Protein AF-A0A7C3GY02-F1 (afdb_monomer_lite)

pLDDT: mean 77.87, std 22.03, range [31.94, 98.12]

Sequence (110 aa):
MNNIITELSRPVRRRLKKVVQFNTDGNYRRRAEAILLLNEGYSRKQVSQLLSASRTSIRKWVQHFEQFGESALVPESRGEHPIVSMKQFVPSYWNLFRKIRKNLGGLAQD

Foldseek 3Di:
DPQCLLVPDPVLLVVLVCCLVPPPDPQLNLLSVLSNCVNVVDDLVRSCVVSVHDSVVSVVSSVQCVVPNSVSSDDDPVPDDPPPPPPVDDDPPPVVVVVVVVPPPPPDDD

Secondary structure (DSSP, 8-state):
---TTTT--HHHHHHHHHHHHH-S-HHHHHHHHHHHHHHTT--HHHHHHHTT--HHHHHHHHHHHHHHGGGGGSPPPTT--TTS-TTSS--SHHHHHHHHHHHSS-SS--

Radius of gyration: 16.84 Å; chains: 1; bounding box: 43×35×41 Å

Structure (mmCIF, N/CA/C/O backbone):
data_AF-A0A7C3GY02-F1
#
_entry.id   AF-A0A7C3GY02-F1
#
loop_
_atom_site.group_PDB
_atom_site.id
_atom_site.type_symbol
_atom_site.label_atom_id
_atom_site.label_alt_id
_atom_site.label_comp_id
_atom_site.label_asym_id
_atom_site.label_entity_id
_atom_site.label_seq_id
_atom_site.pdbx_PDB_ins_code
_atom_site.Cartn_x
_atom_site.Cartn_y
_atom_site.Cartn_z
_atom_site.occupancy
_atom_site.B_iso_or_equiv
_atom_site.auth_seq_id
_atom_site.auth_comp_id
_atom_site.auth_asym_id
_atom_site.auth_atom_id
_atom_site.pdbx_PDB_model_num
ATOM 1 N N . MET A 1 1 ? 5.469 16.749 7.751 1.00 42.03 1 MET A N 1
ATOM 2 C CA . MET A 1 1 ? 5.959 15.558 7.022 1.00 42.03 1 MET A CA 1
ATOM 3 C C . MET A 1 1 ? 5.226 15.520 5.697 1.00 42.03 1 MET A C 1
ATOM 5 O O . MET A 1 1 ? 4.012 15.364 5.719 1.00 42.03 1 MET A O 1
ATOM 9 N N . ASN A 1 2 ? 5.932 15.747 4.589 1.00 42.59 2 ASN A N 1
ATOM 10 C CA . ASN A 1 2 ? 5.346 15.736 3.247 1.00 42.59 2 ASN A CA 1
ATOM 11 C C . ASN A 1 2 ? 4.902 14.308 2.942 1.00 42.59 2 ASN A C 1
ATOM 13 O O . ASN A 1 2 ? 5.719 13.412 2.747 1.00 42.59 2 ASN A O 1
ATOM 17 N N . ASN A 1 3 ? 3.603 14.078 3.042 1.00 61.62 3 ASN A N 1
ATOM 18 C CA . ASN A 1 3 ? 3.023 12.751 3.038 1.00 61.62 3 ASN A CA 1
ATOM 19 C C . ASN A 1 3 ? 2.744 12.439 1.560 1.00 61.62 3 ASN A C 1
ATOM 21 O O . ASN A 1 3 ? 1.702 12.799 1.037 1.00 61.62 3 ASN A O 1
ATOM 25 N N . ILE A 1 4 ? 3.695 11.840 0.834 1.00 69.25 4 ILE A N 1
ATOM 26 C CA . ILE A 1 4 ? 3.547 11.530 -0.613 1.00 69.25 4 ILE A CA 1
ATOM 27 C C . ILE A 1 4 ? 2.240 10.759 -0.880 1.00 69.25 4 ILE A C 1
ATOM 29 O O . ILE A 1 4 ? 1.605 10.889 -1.924 1.00 69.25 4 ILE A O 1
ATOM 33 N N . ILE A 1 5 ? 1.797 9.995 0.118 1.00 77.19 5 ILE A N 1
ATOM 34 C CA . ILE A 1 5 ? 0.529 9.279 0.116 1.00 77.19 5 ILE A CA 1
ATOM 35 C C . ILE A 1 5 ? -0.686 10.210 0.238 1.00 77.19 5 ILE A C 1
ATOM 37 O O . ILE A 1 5 ? -1.740 9.850 -0.255 1.00 77.19 5 ILE A O 1
ATOM 41 N N . THR A 1 6 ? -0.623 11.400 0.832 1.00 79.12 6 THR A N 1
ATOM 42 C CA . THR A 1 6 ? -1.767 12.337 0.805 1.00 79.12 6 THR A CA 1
ATOM 43 C C . THR A 1 6 ? -1.930 12.989 -0.565 1.00 79.12 6 THR A C 1
ATOM 45 O O . THR A 1 6 ? -3.054 13.249 -0.983 1.00 79.12 6 THR A O 1
ATOM 48 N N . GLU A 1 7 ? -0.839 13.158 -1.315 1.00 86.69 7 GLU A N 1
ATOM 49 C CA . GLU A 1 7 ? -0.819 13.823 -2.627 1.00 86.69 7 GLU A CA 1
ATOM 50 C C . GLU A 1 7 ? -0.591 12.852 -3.797 1.00 86.69 7 GLU A C 1
ATOM 52 O O . GLU A 1 7 ? 0.073 13.159 -4.788 1.00 86.69 7 GLU A O 1
ATOM 57 N N . LEU A 1 8 ? -1.171 11.651 -3.721 1.00 88.00 8 LEU A N 1
ATOM 58 C CA . LEU A 1 8 ? -1.122 10.697 -4.830 1.00 88.00 8 LEU A CA 1
ATOM 59 C C . LEU A 1 8 ? -1.717 11.287 -6.111 1.00 88.00 8 LEU A C 1
ATOM 61 O O . LEU A 1 8 ? -2.924 11.554 -6.200 1.00 88.00 8 LEU A O 1
ATOM 65 N N . SER A 1 9 ? -0.868 11.401 -7.135 1.00 90.94 9 SER A N 1
ATOM 66 C CA . SER A 1 9 ? -1.271 11.883 -8.453 1.00 90.94 9 SER A CA 1
ATOM 67 C C . SER A 1 9 ? -2.386 11.016 -9.053 1.00 90.94 9 SER A C 1
ATOM 69 O O . SER A 1 9 ? -2.450 9.794 -8.859 1.00 90.94 9 SER A O 1
ATOM 71 N N . ARG A 1 10 ? -3.283 11.646 -9.827 1.00 93.19 10 ARG A N 1
ATOM 72 C CA . ARG A 1 10 ? -4.409 10.957 -10.490 1.00 93.19 10 ARG A CA 1
ATOM 73 C C . ARG A 1 10 ? -3.963 9.727 -11.306 1.00 93.19 10 ARG A C 1
ATOM 75 O O . ARG A 1 10 ? -4.636 8.698 -11.196 1.00 93.19 10 ARG A O 1
ATOM 82 N N . PRO A 1 11 ? -2.854 9.763 -12.082 1.00 94.31 11 PRO A N 1
ATOM 83 C CA . PRO A 1 11 ? -2.388 8.594 -12.829 1.00 94.31 11 PRO A CA 1
ATOM 84 C C . PRO A 1 11 ? -1.991 7.415 -11.937 1.00 94.31 11 PRO A C 1
ATOM 86 O O . PRO A 1 11 ? -2.389 6.287 -12.232 1.00 94.31 11 PRO A O 1
ATOM 89 N N . VAL A 1 12 ? -1.262 7.676 -10.847 1.00 94.06 12 VAL A N 1
ATOM 90 C CA . VAL A 1 12 ? -0.815 6.644 -9.897 1.00 94.06 12 VAL A CA 1
ATOM 91 C C . VAL A 1 12 ? -2.022 6.010 -9.215 1.00 94.06 12 VAL A C 1
ATOM 93 O O . VAL A 1 12 ? -2.193 4.793 -9.242 1.00 94.06 12 VAL A O 1
ATOM 96 N N . ARG A 1 13 ? -2.943 6.835 -8.705 1.00 96.06 13 ARG A N 1
ATOM 97 C CA . ARG A 1 13 ? -4.186 6.357 -8.084 1.00 96.06 13 ARG A CA 1
ATOM 98 C C . ARG A 1 13 ? -4.989 5.457 -9.028 1.00 96.06 13 ARG A C 1
ATOM 100 O O . ARG A 1 13 ? -5.480 4.410 -8.614 1.00 96.06 13 ARG A O 1
ATOM 107 N N . ARG A 1 14 ? -5.106 5.834 -10.308 1.00 96.81 14 ARG A N 1
ATOM 108 C CA . ARG A 1 14 ? -5.807 5.031 -11.326 1.00 96.81 14 ARG A CA 1
ATOM 109 C C . ARG A 1 14 ? -5.142 3.670 -11.545 1.00 96.81 14 ARG A C 1
ATOM 111 O O . ARG A 1 14 ? -5.848 2.673 -11.679 1.00 96.81 14 ARG A O 1
ATOM 118 N N . ARG A 1 15 ? -3.810 3.617 -11.596 1.00 97.06 15 ARG A N 1
ATOM 119 C CA . ARG A 1 15 ? -3.067 2.358 -11.757 1.00 97.06 15 ARG A CA 1
ATOM 120 C C . ARG A 1 15 ? -3.208 1.454 -10.536 1.00 97.06 15 ARG A C 1
ATOM 122 O O . ARG A 1 15 ? -3.539 0.287 -10.712 1.00 97.06 15 ARG A O 1
ATOM 129 N N . LEU A 1 16 ? -3.093 1.993 -9.322 1.00 96.69 16 LEU A N 1
ATOM 130 C CA . LEU A 1 16 ? -3.333 1.227 -8.092 1.00 96.69 16 LEU A CA 1
ATOM 131 C C . LEU A 1 16 ? -4.758 0.657 -8.038 1.00 96.69 16 LEU A C 1
ATOM 133 O O . LEU A 1 16 ? -4.930 -0.517 -7.719 1.00 96.69 16 LEU A O 1
ATOM 137 N N . LYS A 1 17 ? -5.777 1.434 -8.438 1.00 97.81 17 LYS A N 1
ATOM 138 C CA . LYS A 1 17 ? -7.157 0.925 -8.555 1.00 97.81 17 LYS A CA 1
ATOM 139 C C . LYS A 1 17 ? -7.260 -0.245 -9.538 1.00 97.81 17 LYS A C 1
ATOM 141 O O . LYS A 1 17 ? -7.911 -1.238 -9.229 1.00 97.81 17 LYS A O 1
ATOM 146 N N . LYS A 1 18 ? -6.574 -0.173 -10.687 1.00 96.88 18 LYS A N 1
ATOM 147 C CA . LYS A 1 18 ? -6.504 -1.302 -11.630 1.00 96.88 18 LYS A CA 1
ATOM 148 C C . LYS A 1 18 ? -5.819 -2.527 -11.024 1.00 96.88 18 LYS A C 1
ATOM 150 O O . LYS A 1 18 ? -6.289 -3.634 -11.261 1.00 96.88 18 LYS A O 1
ATOM 155 N N . VAL A 1 19 ? -4.748 -2.347 -10.248 1.00 95.94 19 VAL A N 1
ATOM 156 C CA . VAL A 1 19 ? -4.086 -3.461 -9.547 1.00 95.94 19 VAL A CA 1
ATOM 157 C C . VAL A 1 19 ? -5.077 -4.158 -8.620 1.00 95.94 19 VAL A C 1
ATOM 159 O O . VAL A 1 19 ? -5.231 -5.370 -8.718 1.00 95.94 19 VAL A O 1
ATOM 162 N N . VAL A 1 20 ? -5.792 -3.406 -7.780 1.00 96.81 20 VAL A N 1
ATOM 163 C CA . VAL A 1 20 ? -6.791 -3.967 -6.854 1.00 96.81 20 VAL A CA 1
ATOM 164 C C . VAL A 1 20 ? -7.893 -4.724 -7.603 1.00 96.81 20 VAL A C 1
ATOM 166 O O . VAL A 1 20 ? -8.255 -5.828 -7.200 1.00 96.81 20 VAL A O 1
ATOM 169 N N . GLN A 1 21 ? -8.393 -4.164 -8.707 1.00 96.31 21 GLN A N 1
ATOM 170 C CA . GLN A 1 21 ? -9.509 -4.742 -9.457 1.00 96.31 21 GLN A CA 1
ATOM 171 C C . GLN A 1 21 ? -9.125 -5.987 -10.273 1.00 96.31 21 GLN A C 1
ATOM 173 O O . GLN A 1 21 ? -9.920 -6.920 -10.354 1.00 96.31 21 GLN A O 1
ATOM 178 N N . PHE A 1 22 ? -7.942 -6.004 -10.894 1.00 94.50 22 PHE A N 1
ATOM 179 C CA . PHE A 1 22 ? -7.625 -6.975 -11.950 1.00 94.50 22 PHE A CA 1
ATOM 180 C C . PHE A 1 22 ? -6.435 -7.892 -11.656 1.00 94.50 22 PHE A C 1
ATOM 182 O O . PHE A 1 22 ? -6.240 -8.865 -12.380 1.00 94.50 22 PHE A O 1
ATOM 189 N N . ASN A 1 23 ? -5.609 -7.611 -10.644 1.00 92.88 23 ASN A N 1
ATOM 190 C CA . ASN A 1 23 ? -4.432 -8.439 -10.388 1.00 92.88 23 ASN A CA 1
ATOM 191 C C . ASN A 1 23 ? -4.800 -9.737 -9.647 1.00 92.88 23 ASN A C 1
ATOM 193 O O . ASN A 1 23 ? -5.581 -9.725 -8.697 1.00 92.88 23 ASN A O 1
ATOM 197 N N . THR A 1 24 ? -4.217 -10.863 -10.053 1.00 91.19 24 THR A N 1
ATOM 198 C CA . THR A 1 24 ? -4.472 -12.174 -9.437 1.00 91.19 24 THR A CA 1
ATOM 199 C C . THR A 1 24 ? -3.725 -12.358 -8.113 1.00 91.19 24 THR A C 1
ATOM 201 O O . THR A 1 24 ? -4.211 -13.066 -7.228 1.00 91.19 24 THR A O 1
ATOM 204 N N . ASP A 1 25 ? -2.590 -11.680 -7.920 1.00 92.00 25 ASP A N 1
ATOM 205 C CA . ASP A 1 25 ? -1.800 -11.769 -6.695 1.00 92.00 25 ASP A CA 1
ATOM 206 C C . ASP A 1 25 ? -2.480 -10.997 -5.549 1.00 92.00 25 ASP A C 1
ATOM 208 O O . ASP A 1 25 ? -2.560 -9.764 -5.522 1.00 92.00 25 ASP A O 1
ATOM 212 N N . GLY A 1 26 ? -2.963 -11.742 -4.551 1.00 92.38 26 GLY A N 1
ATOM 213 C CA . 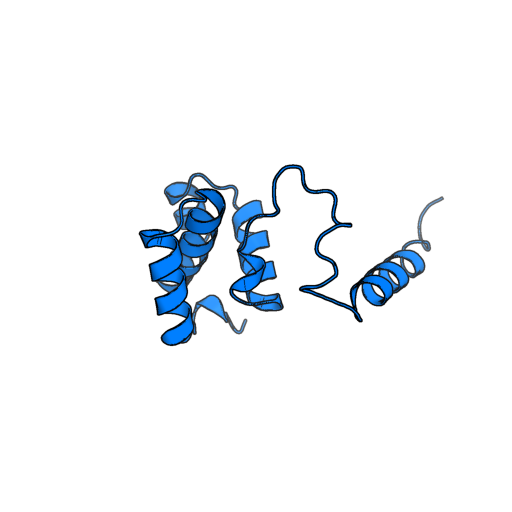GLY A 1 26 ? -3.616 -11.180 -3.367 1.00 92.38 26 GLY A CA 1
ATOM 214 C C . GLY A 1 26 ? -2.710 -10.293 -2.505 1.00 92.38 26 GLY A C 1
ATOM 215 O O . GLY A 1 26 ? -3.198 -9.353 -1.880 1.00 92.38 26 GLY A O 1
ATOM 216 N N . ASN A 1 27 ? -1.398 -10.537 -2.478 1.00 92.94 27 ASN A N 1
ATOM 217 C CA . ASN A 1 27 ? -0.455 -9.664 -1.784 1.00 92.94 27 ASN A CA 1
ATOM 218 C C . ASN A 1 27 ? -0.258 -8.353 -2.541 1.00 92.94 27 ASN A C 1
ATOM 220 O O . ASN A 1 27 ? -0.190 -7.307 -1.893 1.00 92.94 27 ASN A O 1
ATOM 224 N N . TYR A 1 28 ? -0.198 -8.386 -3.876 1.00 94.50 28 TYR A N 1
ATOM 225 C CA . TYR A 1 28 ? -0.074 -7.156 -4.657 1.00 94.50 28 TYR A CA 1
ATOM 226 C C . TYR A 1 28 ? -1.321 -6.284 -4.496 1.00 94.50 28 TYR A C 1
ATOM 228 O O . TYR A 1 28 ? -1.213 -5.100 -4.165 1.00 94.50 28 TYR A O 1
ATOM 236 N N . ARG A 1 29 ? -2.508 -6.894 -4.614 1.00 97.12 29 ARG A N 1
ATOM 237 C CA . ARG A 1 29 ? -3.786 -6.215 -4.365 1.00 97.12 29 ARG A CA 1
ATOM 238 C C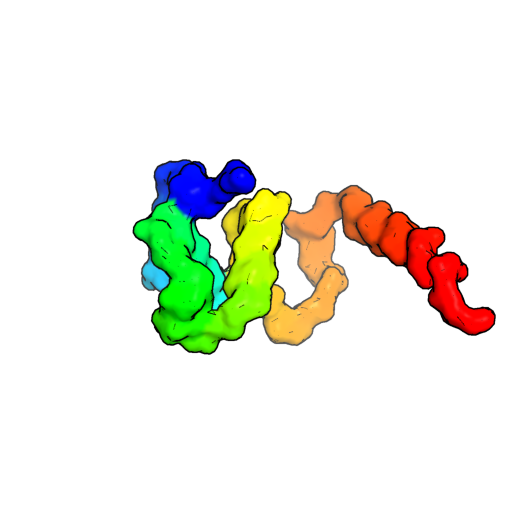 . ARG A 1 29 ? -3.832 -5.578 -2.981 1.00 97.12 29 ARG A C 1
ATOM 240 O O . ARG A 1 29 ? -4.047 -4.374 -2.884 1.00 97.12 29 ARG A O 1
ATOM 247 N N . ARG A 1 30 ? -3.529 -6.346 -1.928 1.00 97.19 30 ARG A N 1
ATOM 248 C CA . ARG A 1 30 ? -3.555 -5.859 -0.538 1.00 97.19 30 ARG A CA 1
ATOM 249 C C . ARG A 1 30 ? -2.598 -4.684 -0.309 1.00 97.19 30 ARG A C 1
ATOM 251 O O . ARG A 1 30 ? -2.930 -3.740 0.401 1.00 97.19 30 ARG A O 1
ATOM 258 N N . ARG A 1 31 ? -1.405 -4.725 -0.909 1.00 97.50 31 ARG A N 1
ATOM 259 C CA . ARG A 1 31 ? -0.421 -3.634 -0.823 1.00 97.50 31 ARG A CA 1
ATOM 260 C C . ARG A 1 31 ? -0.917 -2.368 -1.524 1.00 97.50 31 ARG A C 1
ATOM 262 O O . ARG A 1 31 ? -0.816 -1.289 -0.948 1.00 97.50 31 ARG A O 1
ATOM 269 N N . ALA A 1 32 ? -1.469 -2.495 -2.732 1.00 97.62 32 ALA A N 1
ATOM 270 C CA . ALA A 1 32 ? -2.035 -1.370 -3.478 1.00 97.62 32 ALA A CA 1
ATOM 271 C C . ALA A 1 32 ? -3.247 -0.752 -2.762 1.00 97.62 32 ALA A C 1
ATOM 273 O O . ALA A 1 32 ? -3.349 0.470 -2.659 1.00 97.62 32 ALA A O 1
ATOM 274 N N . GLU A 1 33 ? -4.119 -1.592 -2.209 1.00 98.12 33 GLU A N 1
ATOM 275 C CA . GLU A 1 33 ? -5.283 -1.174 -1.427 1.00 98.12 33 GLU A CA 1
ATOM 276 C C . GLU A 1 33 ? -4.878 -0.412 -0.159 1.00 98.12 33 GLU A C 1
ATOM 278 O O . GLU A 1 33 ? -5.451 0.634 0.137 1.00 98.12 33 GLU A O 1
ATOM 283 N N . ALA A 1 34 ? -3.823 -0.851 0.536 1.00 97.81 34 ALA A N 1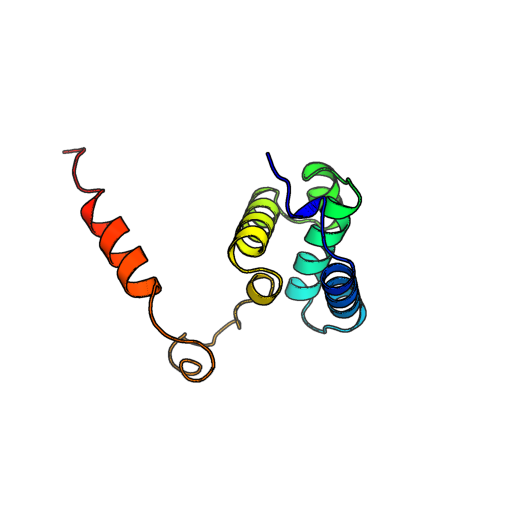
ATOM 284 C CA . ALA A 1 34 ? -3.302 -0.135 1.700 1.00 97.81 34 ALA A CA 1
ATOM 285 C C . ALA A 1 34 ? -2.887 1.307 1.364 1.00 97.81 34 ALA A C 1
ATOM 287 O O . ALA A 1 34 ? -3.198 2.226 2.120 1.00 97.81 34 ALA A O 1
ATOM 288 N N . ILE A 1 35 ? -2.206 1.518 0.233 1.00 97.50 35 ILE A N 1
ATOM 289 C CA . ILE A 1 35 ? -1.785 2.857 -0.205 1.00 97.50 35 ILE A CA 1
ATOM 290 C C . ILE A 1 35 ? -2.998 3.728 -0.563 1.00 97.50 35 ILE A C 1
ATOM 292 O O . ILE A 1 35 ? -3.027 4.903 -0.198 1.00 97.50 35 ILE A O 1
ATOM 296 N N . LEU A 1 36 ? -4.016 3.157 -1.216 1.00 97.75 36 LEU A N 1
ATOM 297 C CA . LEU A 1 36 ? -5.257 3.867 -1.548 1.00 97.75 36 LEU A CA 1
ATOM 298 C C . LEU A 1 36 ? -6.040 4.289 -0.298 1.00 97.75 36 LEU A C 1
ATOM 300 O O . LEU A 1 36 ? -6.425 5.449 -0.197 1.00 97.75 36 LEU A O 1
ATOM 304 N N . LEU A 1 37 ? -6.214 3.399 0.681 1.00 97.19 37 LEU A N 1
ATOM 305 C CA . LEU A 1 37 ? -6.933 3.725 1.917 1.00 97.19 37 LEU A CA 1
ATOM 306 C C . LEU A 1 37 ? -6.210 4.812 2.723 1.00 97.19 37 LEU A C 1
ATOM 308 O O . LEU A 1 37 ? -6.827 5.755 3.210 1.00 97.19 37 LEU A O 1
ATOM 312 N N . LEU A 1 38 ? -4.882 4.736 2.838 1.00 96.44 38 LEU A N 1
ATOM 313 C CA . LEU A 1 38 ? -4.114 5.788 3.514 1.00 96.44 38 LEU A CA 1
ATOM 314 C C . LEU A 1 38 ? -4.260 7.146 2.808 1.00 96.44 38 LEU A C 1
ATOM 316 O O . LEU A 1 38 ? -4.322 8.186 3.459 1.00 96.44 38 LEU A O 1
ATOM 320 N N . ASN A 1 39 ? -4.348 7.136 1.481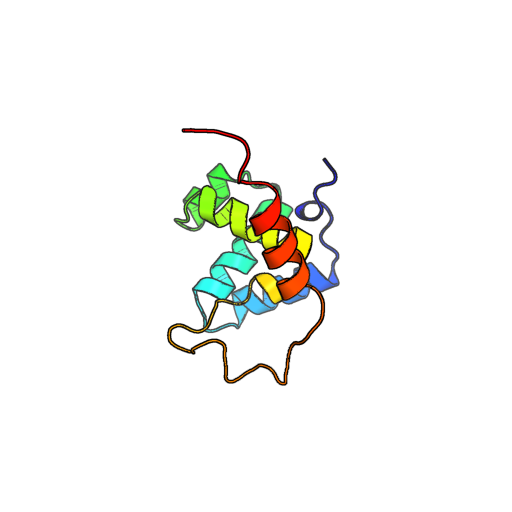 1.00 95.88 39 ASN A N 1
ATOM 321 C CA . ASN A 1 39 ? -4.567 8.325 0.666 1.00 95.88 39 ASN A CA 1
ATOM 322 C C . ASN A 1 39 ? -5.988 8.890 0.760 1.00 95.88 39 ASN A C 1
ATOM 324 O O . ASN A 1 39 ? -6.187 10.087 0.574 1.00 95.88 39 ASN A O 1
ATOM 328 N N . GLU A 1 40 ? -6.967 8.045 1.067 1.00 94.44 40 GLU A N 1
ATOM 329 C CA . GLU A 1 40 ? -8.341 8.439 1.392 1.00 94.44 40 GLU A CA 1
ATOM 330 C C . GLU A 1 40 ? -8.477 8.984 2.826 1.00 94.44 40 GLU A C 1
ATOM 332 O O . GLU A 1 40 ? -9.555 9.419 3.219 1.00 94.44 40 GLU A O 1
ATOM 337 N N . GLY A 1 41 ? -7.386 9.006 3.600 1.00 95.19 41 GLY A N 1
ATOM 338 C CA . GLY A 1 41 ? -7.345 9.581 4.946 1.00 95.19 41 GLY A CA 1
ATOM 339 C C . GLY A 1 41 ? -7.533 8.567 6.073 1.00 95.19 41 GLY A C 1
ATOM 340 O O . GLY A 1 41 ? -7.567 8.956 7.242 1.00 95.19 41 GLY A O 1
ATOM 341 N N . TYR A 1 42 ? -7.606 7.268 5.769 1.00 96.12 42 TYR A N 1
ATOM 342 C CA . TYR A 1 42 ? -7.657 6.246 6.809 1.00 96.12 42 TYR A CA 1
ATOM 343 C C . TYR A 1 42 ? -6.344 6.208 7.597 1.00 96.12 42 TYR A C 1
ATOM 345 O O . TYR A 1 42 ? -5.240 6.289 7.056 1.00 96.12 42 TYR A O 1
ATOM 353 N N . SER A 1 43 ? -6.449 6.014 8.909 1.00 94.62 43 SER A N 1
ATOM 354 C CA . SER A 1 43 ? -5.284 5.810 9.764 1.00 94.62 43 SER A CA 1
ATOM 355 C C . SER A 1 43 ? -4.653 4.434 9.532 1.00 94.62 43 SER A C 1
ATOM 357 O O . SER A 1 43 ? -5.328 3.450 9.224 1.00 94.62 43 SER A O 1
ATOM 359 N N . ARG A 1 44 ? -3.350 4.304 9.813 1.00 93.19 44 ARG A N 1
ATOM 360 C CA . ARG A 1 44 ? -2.645 3.006 9.761 1.00 93.19 44 ARG A CA 1
ATOM 361 C C . ARG A 1 44 ? -3.300 1.930 10.640 1.00 93.19 44 ARG A C 1
ATOM 363 O O . ARG A 1 44 ? -3.196 0.750 10.322 1.00 93.19 44 ARG A O 1
ATOM 370 N N . LYS A 1 45 ? -3.966 2.321 11.737 1.00 94.75 45 LYS A N 1
ATOM 371 C CA . LYS A 1 45 ? -4.725 1.402 12.602 1.00 94.75 45 LYS A CA 1
ATOM 372 C C . LYS A 1 45 ? -5.960 0.864 11.875 1.00 94.75 45 LYS A C 1
ATOM 374 O O . LYS A 1 45 ? -6.139 -0.348 11.852 1.00 94.75 45 LYS A O 1
ATOM 379 N N . GLN A 1 46 ? -6.750 1.739 11.252 1.00 96.38 46 GLN A N 1
ATOM 380 C CA . GLN A 1 46 ? -7.926 1.336 10.474 1.00 96.38 46 GLN A CA 1
ATOM 381 C C . GLN A 1 46 ? -7.529 0.443 9.295 1.00 96.38 46 GLN A C 1
ATOM 383 O O . GLN A 1 46 ? -8.097 -0.629 9.128 1.00 96.38 46 GLN A O 1
ATOM 388 N N . VAL A 1 47 ? -6.488 0.815 8.542 1.00 97.50 47 VAL A N 1
ATOM 389 C CA . VAL A 1 47 ? -5.988 0.004 7.415 1.00 97.50 47 VAL A CA 1
ATOM 390 C C . VAL A 1 47 ? -5.497 -1.372 7.879 1.00 97.50 47 VAL A C 1
ATOM 392 O O . VAL A 1 47 ? -5.756 -2.377 7.225 1.00 97.50 47 VAL A O 1
ATOM 395 N N . SER A 1 48 ? -4.830 -1.440 9.035 1.00 96.62 48 SER A N 1
ATOM 396 C CA . SER A 1 48 ? -4.398 -2.704 9.649 1.00 96.62 48 SER A CA 1
ATOM 397 C C . SER A 1 48 ? -5.572 -3.634 9.943 1.00 96.62 48 SER A C 1
ATOM 399 O O . SER A 1 48 ? -5.483 -4.824 9.646 1.00 96.62 48 SER A O 1
ATOM 401 N N . GLN A 1 49 ? -6.668 -3.090 10.473 1.00 97.06 49 GLN A N 1
ATOM 402 C CA . GLN A 1 49 ? -7.882 -3.847 10.773 1.00 97.06 49 GLN A CA 1
ATOM 403 C C . GLN A 1 49 ? -8.597 -4.290 9.489 1.00 97.06 49 GLN A C 1
ATOM 405 O O . GLN A 1 49 ? -8.881 -5.474 9.342 1.00 97.06 49 GLN A O 1
ATOM 410 N N . LEU A 1 50 ? -8.807 -3.371 8.540 1.00 97.62 50 LEU A N 1
ATOM 411 C CA . LEU A 1 50 ? -9.497 -3.644 7.272 1.00 97.62 50 LEU A CA 1
ATOM 412 C C . LEU A 1 50 ? -8.801 -4.734 6.450 1.00 97.62 50 LEU A C 1
ATOM 414 O O . LEU A 1 50 ? -9.454 -5.631 5.927 1.00 97.62 50 LEU A O 1
ATOM 418 N N . LEU A 1 51 ? -7.470 -4.685 6.363 1.00 96.44 51 LEU A N 1
ATOM 419 C CA . LEU A 1 51 ? -6.694 -5.602 5.522 1.00 96.44 51 LEU A CA 1
ATOM 420 C C . LEU A 1 51 ? -6.143 -6.815 6.276 1.00 96.44 51 LEU A C 1
ATOM 422 O O . LEU A 1 51 ? -5.411 -7.613 5.683 1.00 96.44 51 LEU A O 1
ATOM 426 N N . SER A 1 52 ? -6.434 -6.929 7.579 1.00 96.31 52 SER A N 1
ATOM 427 C CA . SER A 1 52 ? -5.844 -7.930 8.481 1.00 96.31 52 SER A CA 1
ATOM 428 C C . SER A 1 52 ? -4.317 -8.026 8.337 1.00 96.31 52 SER A C 1
ATOM 430 O O . SER A 1 52 ? -3.727 -9.105 8.293 1.00 96.31 52 SER A O 1
ATOM 432 N N . ALA A 1 53 ? -3.663 -6.868 8.222 1.00 94.81 53 ALA A N 1
ATOM 433 C CA . ALA A 1 53 ? -2.222 -6.751 8.037 1.00 94.81 53 ALA A CA 1
ATOM 434 C C . ALA A 1 53 ? -1.576 -6.096 9.259 1.00 94.81 53 ALA A C 1
ATOM 436 O O . ALA A 1 53 ? -2.126 -5.162 9.842 1.00 94.81 53 ALA A O 1
ATOM 437 N N . SER A 1 54 ? -0.373 -6.538 9.636 1.00 96.31 54 SER A N 1
ATOM 438 C CA . SER A 1 54 ? 0.348 -5.913 10.749 1.00 96.31 54 SER A CA 1
ATOM 439 C C . SER A 1 54 ? 0.697 -4.449 10.437 1.00 96.31 54 SER A C 1
ATOM 441 O O . SER A 1 54 ? 1.007 -4.092 9.295 1.00 96.31 54 SER A O 1
ATOM 443 N N . ARG A 1 55 ? 0.725 -3.591 11.465 1.00 92.69 55 ARG A N 1
ATOM 444 C CA . ARG A 1 55 ? 1.142 -2.181 11.313 1.00 92.69 55 ARG A CA 1
ATOM 445 C C . ARG A 1 55 ? 2.570 -2.060 10.771 1.00 92.69 55 ARG A C 1
ATOM 447 O O . ARG A 1 55 ? 2.863 -1.135 10.016 1.00 92.69 55 ARG A O 1
ATOM 454 N N . THR A 1 56 ? 3.442 -3.007 11.115 1.00 94.56 56 THR A N 1
ATOM 455 C CA . THR A 1 56 ? 4.817 -3.089 10.605 1.00 94.56 56 THR A CA 1
ATOM 456 C C . THR A 1 56 ? 4.843 -3.377 9.106 1.00 94.56 56 THR A C 1
ATOM 458 O O . THR A 1 56 ? 5.609 -2.744 8.383 1.00 94.56 56 THR A O 1
ATOM 461 N N . SER A 1 57 ? 3.982 -4.275 8.617 1.00 94.62 57 SER A N 1
ATOM 462 C CA . SER A 1 57 ? 3.843 -4.553 7.181 1.00 94.62 57 SER A CA 1
ATOM 463 C C . SER A 1 57 ? 3.397 -3.307 6.421 1.00 94.62 57 SER A C 1
ATOM 465 O O . SER A 1 57 ? 4.036 -2.932 5.443 1.00 94.62 57 SER A O 1
ATOM 467 N N . ILE A 1 58 ? 2.371 -2.614 6.924 1.00 95.25 58 ILE A N 1
ATOM 468 C CA . ILE A 1 58 ? 1.875 -1.369 6.321 1.00 95.25 58 ILE A CA 1
ATOM 469 C C . ILE A 1 58 ? 2.979 -0.309 6.288 1.00 95.25 58 ILE A C 1
ATOM 471 O O . ILE A 1 58 ? 3.198 0.312 5.252 1.00 95.25 58 ILE A O 1
ATOM 475 N N . ARG A 1 59 ? 3.723 -0.131 7.389 1.00 93.50 59 ARG A N 1
ATOM 476 C CA . ARG A 1 59 ? 4.856 0.805 7.438 1.00 93.50 59 ARG A CA 1
ATOM 477 C C . ARG A 1 59 ? 5.913 0.481 6.379 1.00 93.50 59 ARG A C 1
ATOM 479 O O . ARG A 1 59 ? 6.385 1.402 5.722 1.00 93.50 59 ARG A O 1
ATOM 486 N N . LYS A 1 60 ? 6.257 -0.798 6.191 1.00 92.12 60 LYS A N 1
ATOM 487 C CA . LYS A 1 60 ? 7.207 -1.228 5.151 1.00 92.12 60 LYS A CA 1
ATOM 488 C C . LYS A 1 60 ? 6.693 -0.912 3.747 1.00 92.12 60 LYS A C 1
ATOM 490 O O . LYS A 1 60 ? 7.443 -0.368 2.950 1.00 92.12 60 LYS A O 1
ATOM 495 N N . TRP A 1 61 ? 5.425 -1.203 3.453 1.00 95.00 61 TRP A N 1
ATOM 496 C CA . TRP A 1 61 ? 4.839 -0.910 2.138 1.00 95.00 61 TRP A CA 1
ATOM 497 C C . TRP A 1 61 ? 4.824 0.587 1.835 1.00 95.00 61 TRP A C 1
ATOM 499 O O . TRP A 1 61 ? 5.188 0.979 0.734 1.00 95.00 61 TRP A O 1
ATOM 509 N N . VAL A 1 62 ? 4.472 1.414 2.825 1.00 94.12 62 VAL A N 1
ATOM 510 C CA . VAL A 1 62 ? 4.532 2.880 2.724 1.00 94.12 62 VAL A CA 1
ATOM 511 C C . VAL A 1 62 ? 5.952 3.349 2.432 1.00 94.12 62 VAL A C 1
ATOM 513 O O . VAL A 1 62 ? 6.164 4.043 1.447 1.00 94.12 62 VAL A O 1
ATOM 516 N N . GLN A 1 63 ? 6.928 2.914 3.230 1.00 91.00 63 GLN A N 1
ATOM 517 C CA . GLN A 1 63 ? 8.327 3.303 3.052 1.00 91.00 63 GLN A CA 1
ATOM 518 C C . GLN A 1 63 ? 8.858 2.903 1.667 1.00 91.00 63 GLN A C 1
ATOM 520 O O . GLN A 1 63 ? 9.532 3.682 1.003 1.00 91.00 63 GLN A O 1
ATOM 525 N N . HIS A 1 64 ? 8.535 1.691 1.216 1.00 88.50 64 HIS A N 1
ATOM 526 C CA . HIS A 1 64 ? 8.931 1.199 -0.100 1.00 88.50 64 HIS A CA 1
ATOM 527 C C . HIS A 1 64 ? 8.267 2.000 -1.227 1.00 88.50 64 HIS A C 1
ATOM 529 O O . HIS A 1 64 ? 8.920 2.333 -2.212 1.00 88.50 64 HIS A O 1
ATOM 535 N N . PHE A 1 65 ? 6.988 2.342 -1.071 1.00 91.62 65 PHE A N 1
ATOM 536 C CA . PHE A 1 65 ? 6.257 3.155 -2.034 1.00 91.62 65 PHE A CA 1
ATOM 537 C C . PHE A 1 65 ? 6.801 4.585 -2.121 1.00 91.62 65 PHE A C 1
ATOM 539 O O . PHE A 1 65 ? 6.977 5.108 -3.216 1.00 91.62 65 PHE A O 1
ATOM 546 N N . GLU A 1 66 ? 7.114 5.210 -0.988 1.00 88.56 66 GLU A N 1
ATOM 547 C CA . GLU A 1 66 ? 7.733 6.540 -0.944 1.00 88.56 66 GLU A CA 1
ATOM 548 C C . GLU A 1 66 ? 9.113 6.547 -1.616 1.00 88.56 66 GLU A C 1
ATOM 550 O O . GLU A 1 66 ? 9.476 7.521 -2.268 1.00 88.56 66 GLU A O 1
ATOM 555 N N . GLN A 1 67 ? 9.866 5.451 -1.488 1.00 86.56 67 GLN A N 1
ATOM 556 C CA . GLN A 1 67 ? 11.223 5.344 -2.019 1.00 86.56 67 GLN A CA 1
ATOM 557 C C . GLN A 1 67 ? 11.278 4.967 -3.509 1.00 86.56 67 GLN A C 1
ATOM 559 O O . GLN A 1 67 ? 12.177 5.417 -4.217 1.00 86.56 67 GLN A O 1
ATOM 564 N N . PHE A 1 68 ? 10.355 4.131 -3.991 1.00 85.88 68 PHE A N 1
ATOM 565 C CA . PHE A 1 68 ? 10.451 3.499 -5.317 1.00 85.88 68 PHE A CA 1
ATOM 566 C C 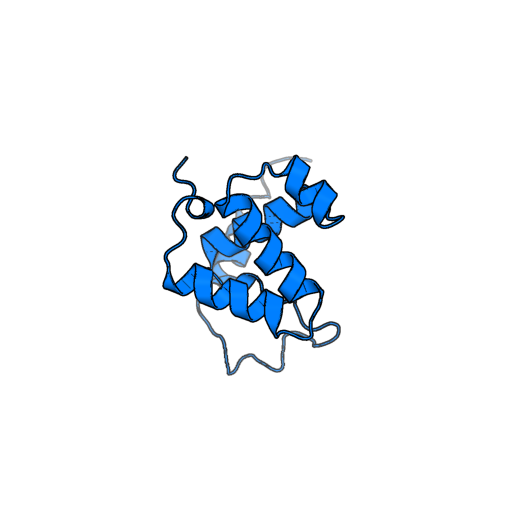. PHE A 1 68 ? 9.164 3.596 -6.154 1.00 85.88 68 PHE A C 1
ATOM 568 O O . PHE A 1 68 ? 9.132 3.145 -7.299 1.00 85.88 68 PHE A O 1
ATOM 575 N N . GLY A 1 69 ? 8.094 4.171 -5.607 1.00 89.44 69 GLY A N 1
ATOM 576 C CA . GLY A 1 69 ? 6.794 4.261 -6.260 1.00 89.44 69 GLY A CA 1
ATOM 577 C C . GLY A 1 69 ? 6.067 2.917 -6.360 1.00 89.44 69 GLY A C 1
ATOM 578 O O . GLY A 1 69 ? 6.217 2.017 -5.533 1.00 89.44 69 GLY A O 1
ATOM 579 N N . GLU A 1 70 ? 5.235 2.783 -7.392 1.00 90.88 70 GLU A N 1
ATOM 580 C CA . GLU A 1 70 ? 4.317 1.648 -7.575 1.00 90.88 70 GLU A CA 1
ATOM 581 C C . GLU A 1 70 ? 5.024 0.296 -7.751 1.00 90.88 70 GLU A C 1
ATOM 583 O O . GLU A 1 70 ? 4.459 -0.739 -7.394 1.00 90.88 70 GLU A O 1
ATOM 588 N N . SER A 1 71 ? 6.251 0.294 -8.281 1.00 88.12 71 SER A N 1
ATOM 589 C CA . SER A 1 71 ? 7.019 -0.926 -8.557 1.00 88.12 71 SER A CA 1
ATOM 590 C C . SER A 1 71 ? 7.366 -1.697 -7.283 1.00 88.12 71 SER A C 1
ATOM 592 O O . SER A 1 71 ? 7.357 -2.924 -7.292 1.00 88.12 71 SER A O 1
ATOM 594 N N . ALA A 1 72 ? 7.582 -1.014 -6.157 1.00 87.81 72 ALA A N 1
ATOM 595 C CA . ALA A 1 72 ? 7.938 -1.678 -4.903 1.00 87.81 72 ALA A CA 1
ATOM 596 C C . ALA A 1 72 ? 6.750 -2.299 -4.153 1.00 87.81 72 ALA A C 1
ATOM 598 O O . ALA A 1 72 ? 6.924 -2.916 -3.099 1.00 87.81 72 ALA A O 1
ATOM 599 N N . LEU A 1 73 ? 5.538 -2.171 -4.696 1.00 91.69 73 LEU A N 1
ATOM 600 C CA . LEU A 1 73 ? 4.375 -2.900 -4.201 1.00 91.69 73 LEU A CA 1
ATOM 601 C C . LEU A 1 73 ? 4.287 -4.313 -4.788 1.00 91.69 73 LEU A C 1
ATOM 603 O O . LEU A 1 73 ? 3.603 -5.153 -4.200 1.00 91.69 73 LEU A O 1
ATOM 607 N N . VAL A 1 74 ? 4.998 -4.599 -5.882 1.00 90.94 74 VAL A N 1
ATOM 608 C CA . VAL A 1 74 ? 5.032 -5.931 -6.497 1.00 90.94 74 VAL A CA 1
ATOM 609 C C . VAL A 1 74 ? 5.601 -6.944 -5.483 1.00 90.94 74 VAL A C 1
ATOM 611 O O . VAL A 1 74 ? 6.643 -6.691 -4.872 1.00 90.94 74 VAL A O 1
ATOM 614 N N . PRO A 1 75 ? 4.892 -8.048 -5.190 1.00 83.81 75 PRO A N 1
ATOM 615 C CA . PRO A 1 75 ? 5.390 -9.109 -4.323 1.00 83.81 75 PRO A CA 1
ATOM 616 C C . PRO A 1 75 ? 6.646 -9.754 -4.896 1.00 83.81 75 PRO A C 1
ATOM 618 O O . PRO A 1 75 ? 6.761 -9.946 -6.099 1.00 83.81 75 PRO A O 1
ATOM 621 N N . GLU A 1 76 ? 7.581 -10.106 -4.018 1.00 77.38 76 GLU A N 1
ATOM 622 C CA . GLU A 1 76 ? 8.712 -10.943 -4.405 1.00 77.38 76 GLU A CA 1
ATOM 623 C C . GLU A 1 76 ? 8.177 -12.329 -4.790 1.00 77.38 76 GLU A C 1
ATOM 625 O O . GLU A 1 76 ? 7.377 -12.912 -4.046 1.00 77.38 76 GLU A O 1
ATOM 630 N N . SER A 1 77 ? 8.595 -12.846 -5.949 1.00 63.66 77 SER A N 1
ATOM 631 C CA . SER A 1 77 ? 8.266 -14.200 -6.390 1.00 63.66 77 SER A CA 1
ATOM 632 C C . SER A 1 77 ? 8.683 -15.204 -5.315 1.00 63.66 77 SER A C 1
ATOM 634 O O . SER A 1 77 ? 9.858 -15.309 -4.956 1.00 63.66 77 SER A O 1
ATOM 636 N N . ARG A 1 78 ? 7.724 -15.966 -4.778 1.00 50.78 78 ARG A N 1
ATOM 637 C CA . ARG A 1 78 ? 8.017 -17.046 -3.828 1.00 50.78 78 ARG A CA 1
ATOM 638 C C . ARG A 1 78 ? 8.806 -18.138 -4.564 1.00 50.78 78 ARG A C 1
ATOM 640 O O . ARG A 1 78 ? 8.228 -18.856 -5.368 1.00 50.78 78 ARG A O 1
ATOM 647 N N . GLY A 1 79 ? 10.104 -18.256 -4.277 1.00 42.62 79 GLY A N 1
ATOM 648 C CA . GLY A 1 79 ? 10.958 -19.344 -4.775 1.00 42.62 79 GLY A CA 1
ATOM 649 C C . GLY A 1 79 ? 11.853 -19.018 -5.974 1.00 42.62 79 GLY A C 1
ATOM 650 O O . GLY A 1 79 ? 12.628 -19.880 -6.378 1.00 42.62 79 GLY A O 1
ATOM 651 N N . GLU A 1 80 ? 11.830 -17.798 -6.517 1.00 41.19 80 GLU A N 1
ATOM 652 C CA . GLU A 1 80 ? 12.844 -17.397 -7.499 1.00 41.19 80 GLU A CA 1
ATOM 653 C C . GLU A 1 80 ? 14.084 -16.882 -6.771 1.00 41.19 80 GLU A C 1
ATOM 655 O O . GLU A 1 80 ? 14.094 -15.811 -6.162 1.00 41.19 80 GLU A O 1
ATOM 660 N N . HIS A 1 81 ? 15.159 -17.664 -6.831 1.00 41.75 81 HIS A N 1
ATOM 661 C CA . HIS A 1 81 ? 16.481 -17.183 -6.464 1.00 41.75 81 HIS A CA 1
ATOM 662 C C . HIS A 1 81 ? 16.815 -15.939 -7.315 1.00 41.75 81 HIS A C 1
ATOM 664 O O . HIS A 1 81 ? 16.620 -15.966 -8.532 1.00 41.75 81 HIS A O 1
ATOM 670 N N . PRO A 1 82 ? 17.354 -14.859 -6.719 1.00 42.53 82 PRO A N 1
ATOM 671 C CA . PRO A 1 82 ? 17.466 -13.524 -7.327 1.00 42.53 82 PRO A CA 1
ATOM 672 C C . PRO A 1 82 ? 18.482 -13.413 -8.483 1.00 42.53 82 PRO A C 1
ATOM 674 O O . PRO A 1 82 ? 18.930 -12.321 -8.817 1.00 42.53 82 PRO A O 1
ATOM 677 N N . ILE A 1 83 ? 18.878 -14.527 -9.097 1.00 46.66 83 ILE A N 1
ATOM 678 C CA . ILE A 1 83 ? 19.967 -14.592 -10.075 1.00 46.66 83 ILE A CA 1
ATOM 679 C C . ILE A 1 83 ? 19.435 -14.553 -11.523 1.00 46.66 83 ILE A C 1
ATOM 681 O O . ILE A 1 83 ?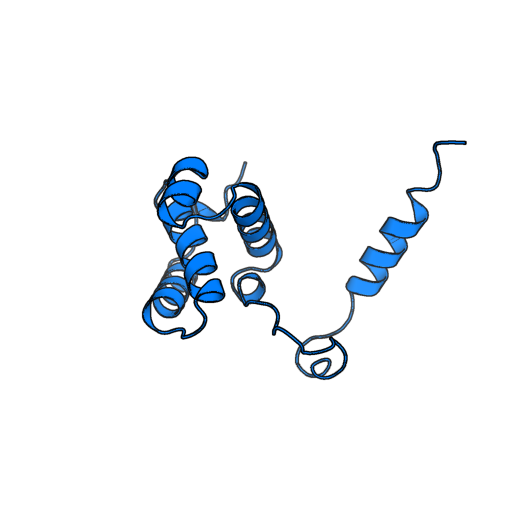 20.168 -14.156 -12.424 1.00 46.66 83 ILE A O 1
ATOM 685 N N . VAL A 1 84 ? 18.155 -14.875 -11.777 1.00 42.66 84 VAL A N 1
ATOM 686 C CA . VAL A 1 84 ? 17.667 -15.101 -13.160 1.00 42.66 84 VAL A CA 1
ATOM 687 C C . VAL A 1 84 ? 16.945 -13.904 -13.812 1.00 42.66 84 VAL A C 1
ATOM 689 O O . VAL A 1 84 ? 16.809 -13.886 -15.030 1.00 42.66 84 VAL A O 1
ATOM 692 N N . SER A 1 85 ? 16.593 -12.830 -13.094 1.00 46.50 85 SER A N 1
ATOM 693 C CA . SER A 1 85 ? 15.996 -11.622 -13.723 1.00 46.50 85 SER A CA 1
ATOM 694 C C . SER A 1 85 ? 16.851 -10.357 -13.590 1.00 46.50 85 SER A C 1
ATOM 696 O O . SER A 1 85 ? 16.368 -9.229 -13.536 1.00 46.50 85 SER A O 1
ATOM 698 N N . MET A 1 86 ? 18.173 -10.524 -13.620 1.00 44.62 86 MET A N 1
ATOM 699 C CA . MET A 1 86 ? 19.130 -9.413 -13.697 1.00 44.62 86 MET A CA 1
ATOM 700 C C . MET A 1 86 ? 19.147 -8.741 -15.091 1.00 44.62 86 MET A C 1
ATOM 702 O O . MET A 1 86 ? 20.002 -7.917 -15.366 1.00 44.62 86 MET A O 1
ATOM 706 N N . LYS A 1 87 ? 18.249 -9.084 -16.025 1.00 43.09 87 LYS A N 1
ATOM 707 C CA . LYS A 1 87 ? 18.157 -8.421 -17.345 1.00 43.09 87 LYS A CA 1
ATOM 708 C C . LYS A 1 87 ? 17.062 -7.359 -17.429 1.00 43.09 87 LYS A C 1
ATOM 710 O O . LYS A 1 87 ? 17.091 -6.557 -18.355 1.00 43.09 87 LYS A O 1
ATOM 715 N N . GLN A 1 88 ? 16.133 -7.318 -16.472 1.00 44.75 88 GLN A N 1
ATOM 716 C CA . GLN A 1 88 ? 15.076 -6.298 -16.439 1.00 44.75 88 GLN A CA 1
ATOM 717 C C . GLN A 1 88 ? 15.378 -5.150 -15.465 1.00 44.75 88 GLN A C 1
ATOM 719 O O . GLN A 1 88 ? 14.658 -4.155 -15.453 1.00 44.75 88 GLN A O 1
ATOM 724 N N . PHE A 1 89 ? 16.423 -5.272 -14.637 1.00 56.53 89 PHE A N 1
ATOM 725 C CA . PHE A 1 89 ? 16.626 -4.363 -13.511 1.00 56.53 89 PHE A CA 1
ATOM 726 C C . PHE A 1 89 ? 18.082 -4.337 -13.030 1.00 56.53 89 PHE A C 1
ATOM 728 O O . PHE A 1 89 ? 18.470 -5.167 -12.218 1.00 56.53 89 PHE A O 1
ATOM 735 N N . VAL A 1 90 ? 18.929 -3.416 -13.490 1.00 56.78 90 VAL A N 1
ATOM 736 C CA . VAL A 1 90 ? 20.282 -3.241 -12.903 1.00 56.78 90 VAL A CA 1
ATOM 737 C C . VAL A 1 90 ? 20.870 -1.888 -13.335 1.00 56.78 90 VAL A C 1
ATOM 739 O O . VAL A 1 90 ? 20.416 -1.400 -14.370 1.00 56.78 90 VAL A O 1
ATOM 742 N N . PRO A 1 91 ? 21.920 -1.303 -12.687 1.00 45.22 91 PRO A N 1
ATOM 743 C CA . PRO A 1 91 ? 22.810 -1.944 -11.698 1.00 45.22 91 PRO A CA 1
ATOM 744 C C . PRO A 1 91 ? 23.428 -1.164 -10.502 1.00 45.22 91 PRO A C 1
ATOM 746 O O . PRO A 1 91 ? 24.136 -1.797 -9.723 1.00 45.22 91 PRO A O 1
ATOM 749 N N . SER A 1 92 ? 23.262 0.148 -10.293 1.00 47.12 92 SER A N 1
ATOM 750 C CA . SER A 1 92 ? 24.318 0.876 -9.538 1.00 47.12 92 SER A CA 1
ATOM 751 C C . SER A 1 92 ? 24.283 0.856 -7.987 1.00 47.12 92 SER A C 1
ATOM 753 O O . SER A 1 92 ? 25.332 0.748 -7.356 1.00 47.12 92 SER A O 1
ATOM 755 N N . TYR A 1 93 ? 23.135 0.920 -7.301 1.00 48.75 93 TYR A N 1
ATOM 756 C CA . TYR A 1 93 ? 23.162 1.345 -5.881 1.00 48.75 93 TYR A CA 1
ATOM 757 C C . TYR A 1 93 ? 23.049 0.261 -4.802 1.00 48.75 93 TYR A C 1
ATOM 759 O O . TYR A 1 93 ? 23.169 0.584 -3.624 1.00 48.75 93 TYR A O 1
ATOM 767 N N . TRP A 1 94 ? 22.898 -1.025 -5.131 1.00 48.88 94 TRP A N 1
ATOM 768 C CA . TRP A 1 94 ? 22.804 -2.060 -4.085 1.00 48.88 94 TRP A CA 1
ATOM 769 C C . TRP A 1 94 ? 24.167 -2.425 -3.469 1.00 48.88 94 TRP A C 1
ATOM 771 O O . TRP A 1 94 ? 24.281 -2.630 -2.259 1.00 48.88 94 TRP A O 1
ATOM 781 N N . ASN A 1 95 ? 25.234 -2.425 -4.274 1.00 50.03 95 ASN A N 1
ATOM 782 C CA . ASN A 1 95 ? 26.596 -2.675 -3.791 1.00 50.03 95 ASN A CA 1
ATOM 783 C C . ASN A 1 95 ? 27.134 -1.506 -2.952 1.00 50.03 95 ASN A C 1
ATOM 785 O O . ASN A 1 95 ? 27.835 -1.740 -1.970 1.00 50.03 95 ASN A O 1
ATOM 789 N N . LEU A 1 96 ? 26.737 -0.269 -3.270 1.00 50.72 96 LEU A N 1
ATOM 790 C CA . LEU A 1 96 ? 27.062 0.914 -2.472 1.00 50.72 96 LEU A CA 1
ATOM 791 C C . LEU A 1 96 ? 26.321 0.899 -1.121 1.00 50.72 96 LEU A C 1
ATOM 793 O O . LEU A 1 96 ? 26.945 1.066 -0.074 1.00 50.72 96 LEU A O 1
ATOM 797 N N . PHE A 1 97 ? 25.018 0.592 -1.124 1.00 51.41 97 PHE A N 1
ATOM 798 C CA . PHE A 1 97 ? 24.200 0.530 0.096 1.00 51.41 97 PHE A CA 1
ATOM 799 C C . PHE A 1 97 ? 24.644 -0.597 1.046 1.00 51.41 97 PHE A C 1
ATOM 801 O O . PHE A 1 97 ? 24.673 -0.422 2.266 1.00 51.41 97 PHE A O 1
ATOM 808 N N . ARG A 1 98 ? 25.065 -1.746 0.496 1.00 52.84 98 ARG A N 1
ATOM 809 C CA . ARG A 1 98 ? 25.616 -2.869 1.272 1.00 52.84 98 ARG A CA 1
ATOM 810 C C . ARG A 1 98 ? 27.020 -2.573 1.823 1.00 52.84 98 ARG A C 1
ATOM 812 O O . ARG A 1 98 ? 27.311 -2.982 2.945 1.00 52.84 98 ARG A O 1
ATOM 819 N N . LYS A 1 99 ? 27.874 -1.862 1.073 1.00 57.28 99 LYS A N 1
ATOM 820 C CA . LYS A 1 99 ? 29.256 -1.530 1.477 1.00 57.28 99 LYS A CA 1
ATOM 821 C C . LYS A 1 99 ? 29.314 -0.422 2.541 1.00 57.28 99 LYS A C 1
ATOM 823 O O . LYS A 1 99 ? 30.109 -0.533 3.467 1.00 57.28 99 LYS A O 1
ATOM 828 N N . ILE A 1 100 ? 28.424 0.577 2.487 1.00 56.75 100 ILE A N 1
ATOM 829 C CA . ILE A 1 100 ? 28.327 1.653 3.499 1.00 56.75 100 ILE A CA 1
ATOM 830 C C . ILE A 1 100 ? 27.814 1.113 4.843 1.00 56.75 100 ILE A C 1
ATOM 832 O O . ILE A 1 100 ? 28.364 1.426 5.896 1.00 56.75 100 ILE A O 1
ATOM 836 N N . ARG A 1 101 ? 26.806 0.231 4.815 1.00 57.84 101 ARG A N 1
ATOM 837 C CA . ARG A 1 101 ? 26.215 -0.355 6.028 1.00 57.84 101 ARG A CA 1
ATOM 838 C C . ARG A 1 101 ? 27.167 -1.292 6.785 1.00 57.84 101 ARG A C 1
ATOM 840 O O . ARG A 1 101 ? 27.049 -1.406 7.999 1.00 57.84 101 ARG A O 1
ATOM 847 N N . LYS A 1 102 ? 28.098 -1.959 6.091 1.00 55.06 102 LYS A N 1
ATOM 848 C CA . LYS A 1 102 ? 29.064 -2.886 6.708 1.00 55.06 102 LYS A CA 1
ATOM 849 C C . LYS A 1 102 ? 30.240 -2.174 7.400 1.00 55.06 102 LYS A C 1
ATOM 851 O O . LYS A 1 102 ? 30.825 -2.760 8.297 1.00 55.06 102 LYS A O 1
ATOM 856 N N . ASN A 1 103 ? 30.552 -0.929 7.022 1.00 54.19 103 ASN A N 1
ATOM 857 C CA . ASN A 1 103 ? 31.713 -0.183 7.537 1.00 54.19 103 ASN A CA 1
ATOM 858 C C . ASN A 1 103 ? 31.409 0.751 8.729 1.00 54.19 103 ASN A C 1
ATOM 860 O O . ASN A 1 103 ? 32.343 1.229 9.358 1.00 54.19 103 ASN A O 1
ATOM 864 N N . LEU A 1 104 ? 30.138 1.012 9.062 1.00 53.88 104 LEU A N 1
ATOM 865 C CA . LEU A 1 104 ? 29.739 1.928 10.151 1.00 53.88 104 LEU A CA 1
ATOM 866 C C . LEU A 1 104 ? 29.292 1.224 11.449 1.00 53.88 104 LEU A C 1
ATOM 868 O O . LEU A 1 104 ? 29.007 1.894 12.433 1.00 53.88 104 LEU A O 1
ATOM 872 N N . GLY A 1 105 ? 29.211 -0.111 11.464 1.00 47.03 105 GLY A N 1
ATOM 873 C CA . GLY A 1 105 ? 28.671 -0.892 12.589 1.00 47.03 105 GLY A CA 1
ATOM 874 C C . GLY A 1 105 ? 29.701 -1.579 13.494 1.00 47.03 105 GLY A C 1
ATOM 875 O O . GLY A 1 105 ? 29.312 -2.479 14.224 1.00 47.03 105 GLY A O 1
ATOM 876 N N . GLY A 1 106 ? 30.989 -1.220 13.415 1.00 43.66 106 GLY A N 1
ATOM 877 C CA . GLY A 1 106 ? 32.080 -1.868 14.168 1.00 43.66 106 GLY A CA 1
ATOM 878 C C . GLY A 1 106 ? 32.670 -1.056 15.330 1.00 43.66 106 GLY A C 1
ATOM 879 O O . GLY A 1 106 ? 33.697 -1.448 15.866 1.00 43.66 106 GLY A O 1
ATOM 880 N N . LEU A 1 107 ? 32.064 0.074 15.708 1.00 47.66 107 LEU A N 1
ATOM 881 C CA . LEU A 1 107 ? 32.382 0.809 16.939 1.00 47.66 107 LEU A CA 1
ATOM 882 C C . LEU A 1 107 ? 31.219 0.640 17.918 1.00 47.66 107 LEU A C 1
ATOM 884 O O . LEU A 1 107 ? 30.339 1.496 17.956 1.00 47.66 107 LEU A O 1
ATOM 888 N N . ALA A 1 108 ? 31.190 -0.488 18.632 1.00 35.84 108 ALA A N 1
ATOM 889 C CA . ALA A 1 108 ? 30.711 -0.631 20.014 1.00 35.84 108 ALA A CA 1
ATOM 890 C C . ALA A 1 108 ? 30.466 -2.115 20.358 1.00 35.84 108 ALA A C 1
ATOM 892 O O . ALA A 1 108 ? 29.576 -2.730 19.774 1.00 35.84 108 ALA A O 1
ATOM 893 N N . GLN A 1 109 ? 31.185 -2.567 21.397 1.00 31.94 109 GLN A N 1
ATOM 894 C CA . GLN A 1 109 ? 31.032 -3.793 22.211 1.00 31.94 109 GLN A CA 1
ATOM 895 C C . GLN A 1 109 ? 31.587 -5.068 21.540 1.00 31.94 109 GLN A C 1
ATOM 897 O O . GLN A 1 109 ? 31.124 -5.438 20.466 1.00 31.94 109 GLN A O 1
ATOM 902 N N . ASP A 1 110 ? 32.623 -5.754 22.036 1.00 34.22 110 ASP A N 1
ATOM 903 C CA . ASP A 1 110 ? 33.293 -5.807 23.354 1.00 34.22 110 ASP A CA 1
ATOM 904 C C . ASP A 1 110 ? 34.823 -5.648 23.253 1.00 34.22 110 ASP A C 1
ATOM 906 O O . ASP A 1 110 ? 35.400 -6.071 22.222 1.00 34.22 110 ASP A O 1
#